Protein AF-X0U4F7-F1 (afdb_monomer)

Secondary structure (DSSP, 8-state):
-TTSEEEE-GGGSB--TTS--EEEEEEEEEEEETTEEEEEEEES---BTHHHHHHHHHHHHHTTSS-HHHHHHHHH-TTS--------STT--------SSPPP--HHHHHHHHHHHHHHHHHHHHHHHHS-----

Mean predicted aligned error: 6.41 Å

InterPro domains:
  IPR001406 Pseudouridine synthase I, TruA [PTHR11142] (3-108)
  IPR020095 Pseudouridine synthase I, TruA, C-terminal [G3DSA:3.30.70.660] (1-134)
  IPR020097 Pseudouridine synthase I, TruA, alpha/beta domain [PF01416] (2-100)
  IPR020103 Pseudouridine synthase, catalytic domain superfamily [SSF55120] (2-103)

Nearest PDB structures (foldseek):
  8q70-assembly1_A-2  TM=8.062E-01  e=6.488E-08  Pyrococcus furiosus
  2nr0-assembly1_B  TM=8.616E-01  e=3.173E-05  Escherichia coli K-12
  6sgb-assembly1_FC  TM=7.775E-01  e=5.760E-04  Trypanosoma brucei brucei
  6sgb-assembly1_FB  TM=7.326E-01  e=1.453E-02  Trypanosoma brucei brucei
  8fbp-assembly1_A  TM=4.263E-01  e=6.231E+00  Pseudomonas aeruginosa PAO1

Solvent-accessible surface area (backbone atoms only — not comparable to full-atom values): 8439 Å² total; per-residue (Å²): 118,90,74,53,45,77,43,47,37,48,51,33,31,57,71,54,100,87,54,80,48,64,42,44,26,79,44,76,48,81,44,80,56,94,94,42,82,46,74,50,78,40,52,92,62,81,58,49,59,24,69,34,17,48,51,20,38,50,56,32,33,77,70,67,75,44,53,71,64,59,56,52,52,39,50,78,37,45,85,55,97,61,78,58,56,71,42,78,65,85,87,66,73,92,83,81,85,91,68,101,67,84,83,88,78,59,69,70,58,52,54,52,49,52,55,48,51,57,49,51,55,50,50,51,53,52,54,68,70,65,55,74,76,81,77,130

Structure (mmCIF, N/CA/C/O backbone):
data_AF-X0U4F7-F1
#
_entry.id   AF-X0U4F7-F1
#
loop_
_atom_site.group_PDB
_atom_site.id
_atom_site.type_symbol
_atom_site.label_atom_id
_atom_site.label_alt_id
_atom_site.label_comp_id
_atom_site.label_asym_id
_atom_site.label_entity_id
_atom_site.label_seq_id
_atom_site.pdbx_PDB_ins_code
_atom_site.Cartn_x
_atom_site.Cartn_y
_atom_site.Cartn_z
_atom_site.occupancy
_atom_site.B_iso_or_equiv
_atom_site.auth_seq_id
_atom_site.auth_comp_id
_atom_site.auth_asym_id
_atom_site.auth_atom_id
_atom_site.pdbx_PDB_model_num
ATOM 1 N N . ALA A 1 1 ? -13.325 5.338 -2.466 1.00 62.50 1 ALA A N 1
ATOM 2 C CA . ALA A 1 1 ? -13.700 6.654 -1.911 1.00 62.50 1 ALA A CA 1
ATOM 3 C C . ALA A 1 1 ? -13.123 6.894 -0.513 1.00 62.50 1 ALA A C 1
ATOM 5 O O . ALA A 1 1 ? -12.437 7.883 -0.356 1.00 62.50 1 ALA A O 1
ATOM 6 N N . ALA A 1 2 ? -13.345 6.031 0.493 1.00 89.62 2 ALA A N 1
ATOM 7 C CA . ALA A 1 2 ? -12.908 6.343 1.869 1.00 89.62 2 ALA A CA 1
ATOM 8 C C . ALA A 1 2 ? -11.382 6.523 2.036 1.00 89.62 2 ALA A C 1
ATOM 10 O O . ALA A 1 2 ? -10.960 7.372 2.802 1.00 89.62 2 ALA A O 1
ATOM 11 N N . PHE A 1 3 ? -10.568 5.755 1.304 1.00 96.75 3 PHE A N 1
ATOM 12 C CA . PHE A 1 3 ? -9.106 5.748 1.461 1.00 96.75 3 PHE A CA 1
ATOM 13 C C . PHE A 1 3 ? -8.341 6.719 0.548 1.00 96.75 3 PHE A C 1
ATOM 15 O O . PHE A 1 3 ? -7.125 6.801 0.659 1.00 96.75 3 PHE A O 1
ATOM 22 N N . THR A 1 4 ? -9.006 7.401 -0.389 1.00 97.44 4 THR A N 1
ATOM 23 C CA . THR A 1 4 ? -8.347 8.379 -1.277 1.00 97.44 4 THR A CA 1
ATOM 24 C C . THR A 1 4 ? -8.154 9.712 -0.562 1.00 97.44 4 THR A C 1
ATOM 26 O O . THR A 1 4 ? -8.978 10.076 0.276 1.00 97.44 4 THR A O 1
ATOM 29 N N . GLY A 1 5 ? -7.114 10.455 -0.932 1.00 97.50 5 GLY A N 1
ATOM 30 C CA . GLY A 1 5 ? -6.690 11.670 -0.236 1.00 97.50 5 GLY A CA 1
ATOM 31 C C . GLY A 1 5 ? -5.645 11.387 0.842 1.00 97.50 5 GLY A C 1
ATOM 32 O O . GLY A 1 5 ? -5.073 10.295 0.883 1.00 97.50 5 GLY A O 1
ATOM 33 N N . GLU A 1 6 ? -5.393 12.392 1.675 1.00 97.56 6 GLU A N 1
ATOM 34 C CA . GLU A 1 6 ? -4.428 12.346 2.774 1.00 97.56 6 GLU A CA 1
ATOM 35 C C . GLU A 1 6 ? -5.087 11.832 4.057 1.00 97.56 6 GLU A C 1
ATOM 37 O O . GLU A 1 6 ? -6.112 12.364 4.480 1.00 97.56 6 GLU A O 1
ATOM 42 N N . HIS A 1 7 ? -4.506 10.800 4.673 1.00 97.50 7 HIS A N 1
ATOM 43 C CA . HIS A 1 7 ? -4.997 10.216 5.925 1.00 97.50 7 HIS A CA 1
ATOM 44 C C . HIS A 1 7 ? -3.840 9.751 6.804 1.00 97.50 7 HIS A C 1
ATOM 46 O O . HIS A 1 7 ? -2.793 9.342 6.298 1.00 97.50 7 HIS A O 1
ATOM 52 N N . ASP A 1 8 ? -4.065 9.713 8.117 1.00 97.12 8 ASP A N 1
ATOM 53 C CA . ASP A 1 8 ? -3.238 8.929 9.034 1.00 97.12 8 ASP A CA 1
ATOM 54 C C . ASP A 1 8 ? -3.603 7.441 8.894 1.00 97.12 8 ASP A C 1
ATOM 56 O O . ASP A 1 8 ? -4.682 6.989 9.284 1.00 97.12 8 ASP A O 1
ATOM 60 N N . PHE A 1 9 ? -2.689 6.654 8.324 1.00 97.38 9 PHE A N 1
ATOM 61 C CA . PHE A 1 9 ? -2.904 5.230 8.077 1.00 97.38 9 PHE A CA 1
ATOM 62 C C . PHE A 1 9 ? -2.426 4.329 9.227 1.00 97.38 9 PHE A C 1
ATOM 64 O O . PHE A 1 9 ? -2.240 3.131 9.012 1.00 97.38 9 PHE A O 1
ATOM 71 N N . SER A 1 10 ? -2.261 4.835 10.455 1.00 96.38 10 SER A N 1
ATOM 72 C CA . SER A 1 10 ? -1.777 4.050 11.605 1.00 96.38 10 SER A CA 1
ATOM 73 C C . SER A 1 10 ? -2.565 2.755 11.841 1.00 96.38 10 SER A C 1
ATOM 75 O O . SER A 1 10 ? -1.982 1.682 12.019 1.00 96.38 10 SER A O 1
ATOM 77 N N . ILE A 1 11 ? -3.899 2.805 11.747 1.00 97.00 11 ILE A N 1
ATOM 78 C CA . ILE A 1 11 ? -4.770 1.620 11.890 1.00 97.00 11 ILE A CA 1
ATOM 79 C C . ILE A 1 11 ? -4.717 0.697 10.668 1.00 97.00 11 ILE A C 1
ATOM 81 O O . ILE A 1 11 ? -5.079 -0.474 10.760 1.00 97.00 11 ILE A O 1
ATOM 85 N N . PHE A 1 12 ? -4.220 1.176 9.534 1.00 97.56 12 PHE A N 1
ATOM 86 C CA . PHE A 1 12 ? -4.150 0.431 8.281 1.00 97.56 12 PHE A CA 1
ATOM 87 C C . PHE A 1 12 ? -2.717 0.125 7.858 1.00 97.56 12 PHE A C 1
ATOM 89 O O . PHE A 1 12 ? -2.514 -0.351 6.755 1.00 97.56 12 PHE A O 1
ATOM 96 N N . ALA A 1 13 ? -1.714 0.316 8.709 1.00 97.06 13 ALA A N 1
ATOM 97 C CA . ALA A 1 13 ? -0.327 -0.009 8.393 1.00 97.06 13 ALA A CA 1
ATOM 98 C C . ALA A 1 13 ? 0.408 -0.583 9.605 1.00 97.06 13 ALA A C 1
ATOM 100 O O . ALA A 1 13 ? -0.090 -0.556 10.727 1.00 97.06 13 ALA A O 1
ATOM 101 N N . ARG A 1 14 ? 1.599 -1.133 9.384 1.00 96.00 14 ARG A N 1
ATOM 102 C CA . ARG A 1 14 ? 2.591 -1.308 10.441 1.00 96.00 14 ARG A CA 1
ATOM 103 C C . ARG A 1 14 ? 3.478 -0.070 10.426 1.00 96.00 14 ARG A C 1
ATOM 105 O O . ARG A 1 14 ? 4.350 0.052 9.570 1.00 96.00 14 ARG A O 1
ATOM 112 N N . VAL A 1 15 ? 3.222 0.850 11.348 1.00 93.38 15 VAL A N 1
ATOM 113 C CA . VAL A 1 15 ? 4.003 2.084 11.465 1.00 93.38 15 VAL A CA 1
ATOM 114 C C . VAL A 1 15 ? 5.330 1.763 12.143 1.00 93.38 15 VAL A C 1
ATOM 116 O O . VAL A 1 15 ? 5.373 1.159 13.214 1.00 93.38 15 VAL A O 1
ATOM 119 N N . GLU A 1 16 ? 6.422 2.118 11.480 1.00 92.81 16 GLU A N 1
ATOM 120 C CA . GLU A 1 16 ? 7.762 2.051 12.055 1.00 92.81 16 GLU A CA 1
ATOM 121 C C . GLU A 1 16 ? 7.967 3.263 12.971 1.00 92.81 16 GLU A C 1
ATOM 123 O O . GLU A 1 16 ? 7.518 4.356 12.638 1.00 92.81 16 GLU A O 1
ATOM 128 N N . SER A 1 17 ? 8.666 3.096 14.098 1.00 87.62 17 SER A N 1
ATOM 129 C CA . SER A 1 17 ? 8.729 4.080 15.1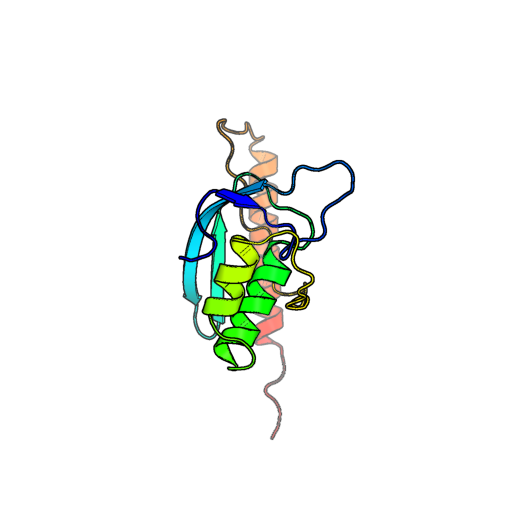97 1.00 87.62 17 SER A CA 1
ATOM 130 C C . SER A 1 17 ? 9.179 5.496 14.810 1.00 87.62 17 SER A C 1
ATOM 132 O O . SER A 1 17 ? 8.961 6.431 15.571 1.00 87.62 17 SER A O 1
ATOM 134 N N . PHE A 1 18 ? 9.826 5.657 13.656 1.00 88.81 18 PHE A N 1
ATOM 135 C CA . PHE A 1 18 ? 10.418 6.914 13.187 1.00 88.81 18 PHE A CA 1
ATOM 136 C C . PHE A 1 18 ? 9.722 7.477 11.942 1.00 88.81 18 PHE A C 1
ATOM 138 O O . PHE A 1 18 ? 10.215 8.436 11.353 1.00 88.81 18 PHE A O 1
ATOM 145 N N . LYS A 1 19 ? 8.631 6.854 11.482 1.00 92.25 19 LYS A N 1
ATOM 146 C CA . LYS A 1 19 ? 7.926 7.270 10.268 1.00 92.25 19 LYS A CA 1
ATOM 147 C C . LYS A 1 19 ? 6.621 7.967 10.609 1.00 92.25 19 LYS A C 1
ATOM 149 O O . LYS A 1 19 ? 5.816 7.447 11.372 1.00 92.25 19 LYS A O 1
ATOM 154 N N . ASP A 1 20 ? 6.402 9.095 9.945 1.00 95.31 20 ASP A N 1
ATOM 155 C CA . ASP A 1 20 ? 5.091 9.728 9.851 1.00 95.31 20 ASP A CA 1
ATOM 156 C C . ASP A 1 20 ? 4.091 8.731 9.227 1.00 95.31 20 ASP A C 1
ATOM 158 O O . ASP A 1 20 ? 4.401 8.180 8.160 1.00 95.31 20 ASP A O 1
ATOM 162 N N . PRO A 1 21 ? 2.945 8.437 9.870 1.00 96.50 21 PRO A N 1
ATOM 163 C CA . PRO A 1 21 ? 1.920 7.555 9.324 1.00 96.50 21 PRO A CA 1
ATOM 164 C C . PRO A 1 21 ? 0.986 8.238 8.309 1.00 96.50 21 PRO A C 1
ATOM 166 O O . PRO A 1 21 ? 0.145 7.560 7.710 1.00 96.50 21 PRO A O 1
ATOM 169 N N . VAL A 1 22 ? 1.112 9.548 8.088 1.00 97.75 22 VAL A N 1
ATOM 170 C CA . VAL A 1 22 ? 0.277 10.280 7.133 1.00 97.75 22 VAL A CA 1
ATOM 171 C C . VAL A 1 22 ? 0.715 9.981 5.703 1.00 97.75 22 VAL A C 1
ATOM 173 O O . VAL A 1 22 ? 1.879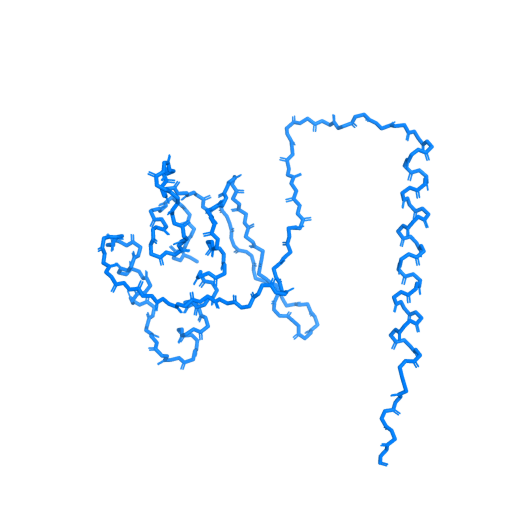 10.146 5.337 1.00 97.75 22 VAL A O 1
ATOM 176 N N . ARG A 1 23 ? -0.203 9.498 4.865 1.00 97.69 23 ARG A N 1
ATOM 177 C CA . ARG A 1 23 ? 0.046 9.228 3.439 1.00 97.69 23 ARG A CA 1
ATOM 178 C C . ARG A 1 23 ? -1.107 9.722 2.589 1.00 97.69 23 ARG A C 1
ATOM 180 O O . ARG A 1 23 ? -2.229 9.828 3.068 1.00 97.69 23 ARG A O 1
ATOM 187 N N . SER A 1 24 ? -0.821 9.925 1.307 1.00 98.00 24 SER A N 1
ATOM 188 C CA . SER A 1 24 ? -1.812 10.321 0.312 1.00 98.00 24 SER A CA 1
ATOM 189 C C . SER A 1 24 ? -1.975 9.239 -0.743 1.00 98.00 24 SER A C 1
ATOM 191 O O . SER A 1 24 ? -1.022 8.924 -1.453 1.00 98.00 24 SER A O 1
ATOM 193 N N . ILE A 1 25 ? -3.181 8.678 -0.853 1.00 98.38 25 ILE A N 1
ATOM 194 C CA . ILE A 1 25 ? -3.555 7.798 -1.967 1.00 98.38 25 ILE A CA 1
ATOM 195 C C . ILE A 1 25 ? -4.261 8.660 -3.010 1.00 98.38 25 ILE A C 1
ATOM 197 O O . ILE A 1 25 ? -5.380 9.128 -2.793 1.00 98.38 25 ILE A O 1
ATOM 201 N N . ASN A 1 26 ? -3.600 8.878 -4.143 1.00 97.12 26 ASN A N 1
ATOM 202 C CA . ASN A 1 26 ? -4.087 9.736 -5.218 1.00 97.12 26 ASN A CA 1
ATOM 203 C C . ASN A 1 26 ? -5.293 9.120 -5.931 1.00 97.12 26 ASN A C 1
ATOM 205 O O . ASN A 1 26 ? -6.234 9.831 -6.271 1.00 97.12 26 ASN A O 1
ATOM 209 N N . ASN A 1 27 ? -5.268 7.805 -6.162 1.00 96.88 27 ASN A N 1
ATOM 210 C CA . ASN A 1 27 ? -6.345 7.116 -6.860 1.00 96.88 27 ASN A CA 1
ATOM 211 C C . ASN A 1 27 ? -6.420 5.630 -6.485 1.00 96.88 27 ASN A C 1
ATOM 213 O O . ASN A 1 27 ? -5.423 5.024 -6.088 1.00 96.88 27 ASN A O 1
ATOM 217 N N . ILE A 1 28 ? -7.611 5.050 -6.641 1.00 97.19 28 ILE A N 1
ATOM 218 C CA . ILE A 1 28 ? -7.855 3.611 -6.527 1.00 97.19 28 ILE A CA 1
ATOM 219 C C . ILE A 1 28 ? -8.761 3.203 -7.685 1.00 97.19 28 ILE A C 1
ATOM 221 O O . ILE A 1 28 ? -9.897 3.674 -7.772 1.00 97.19 28 ILE A O 1
ATOM 225 N N . VAL A 1 29 ? -8.268 2.328 -8.556 1.00 96.12 29 VAL A N 1
ATOM 226 C CA . VAL A 1 29 ? -8.985 1.877 -9.755 1.00 96.12 29 VAL A CA 1
ATOM 227 C C . VAL A 1 29 ? -9.365 0.411 -9.600 1.00 96.12 29 VAL A C 1
ATOM 229 O O . VAL A 1 29 ? -8.553 -0.401 -9.168 1.00 96.12 29 VAL A O 1
ATOM 232 N N . PHE A 1 30 ? -10.608 0.087 -9.948 1.00 95.31 30 PHE A N 1
ATOM 233 C CA . PHE A 1 30 ? -11.160 -1.263 -9.890 1.00 95.31 30 PHE A CA 1
ATOM 234 C C . PHE A 1 30 ? -11.468 -1.725 -11.310 1.00 95.31 30 PHE A C 1
ATOM 236 O O . PHE A 1 30 ? -12.305 -1.120 -11.980 1.00 95.31 30 PHE A O 1
ATOM 243 N N . THR A 1 31 ? -10.826 -2.807 -11.743 1.00 96.56 31 THR A N 1
ATOM 244 C CA . THR A 1 31 ? -10.981 -3.349 -13.096 1.00 96.56 31 THR A CA 1
ATOM 245 C C . THR A 1 31 ? -11.273 -4.839 -13.025 1.00 96.56 31 THR A C 1
ATOM 247 O O . THR A 1 31 ? -10.590 -5.585 -12.325 1.00 96.56 31 THR A O 1
ATOM 250 N N . TRP A 1 32 ? -12.289 -5.286 -13.759 1.00 95.69 32 TRP A N 1
ATOM 251 C CA . TRP A 1 32 ? -12.537 -6.711 -13.957 1.00 95.69 32 TRP A CA 1
ATOM 252 C C . TRP A 1 32 ? -11.704 -7.221 -15.130 1.00 95.69 32 TRP A C 1
ATOM 254 O O . TRP A 1 32 ? -11.935 -6.835 -16.272 1.00 95.69 32 TRP A O 1
ATOM 264 N N . GLU A 1 33 ? -10.766 -8.117 -14.841 1.00 92.69 33 GLU A N 1
ATOM 265 C CA . GLU A 1 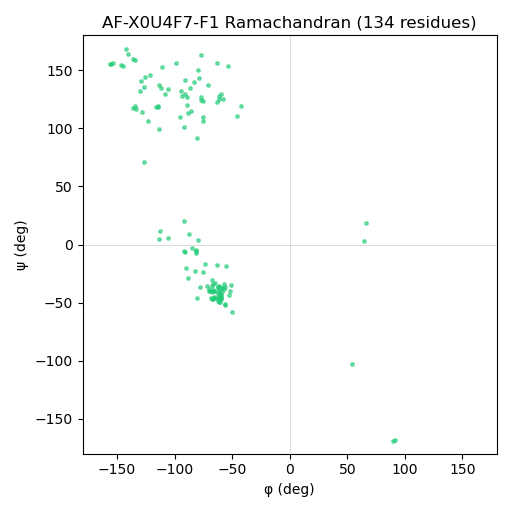33 ? -9.913 -8.785 -15.821 1.00 92.69 33 GLU A CA 1
ATOM 266 C C . GLU A 1 33 ? -10.249 -10.277 -15.844 1.00 92.69 33 GLU A C 1
ATOM 268 O O . GLU A 1 33 ? -9.816 -11.062 -14.993 1.00 92.69 33 GLU A O 1
ATOM 273 N N . ARG A 1 34 ? -11.056 -10.686 -16.829 1.00 89.50 34 ARG A N 1
ATOM 274 C CA . ARG A 1 34 ? -11.621 -12.044 -16.931 1.00 89.50 34 ARG A CA 1
ATOM 275 C C . ARG A 1 34 ? -12.365 -12.441 -15.646 1.00 89.50 34 ARG A C 1
ATOM 277 O O . ARG A 1 34 ? -13.477 -11.982 -15.425 1.00 89.50 34 ARG A O 1
ATOM 284 N N . ASN A 1 35 ? -11.746 -13.277 -14.811 1.00 90.88 35 ASN A N 1
ATOM 285 C CA . ASN A 1 35 ? -12.313 -13.803 -13.567 1.00 90.88 35 ASN A CA 1
ATOM 286 C C . ASN A 1 35 ? -11.706 -13.148 -12.313 1.00 90.88 35 ASN A C 1
ATOM 288 O O . ASN A 1 35 ? -11.980 -13.594 -11.201 1.00 90.88 35 ASN A O 1
ATOM 292 N N . PHE A 1 36 ? -10.856 -12.131 -12.477 1.00 92.75 36 PHE A N 1
ATOM 293 C CA . PHE A 1 36 ? -10.175 -11.452 -11.381 1.00 92.75 36 PHE A CA 1
ATOM 294 C C . PHE A 1 36 ? -10.653 -10.007 -11.263 1.00 92.75 36 PHE A C 1
ATOM 296 O O . PHE A 1 36 ? -10.768 -9.298 -12.261 1.00 92.75 36 PHE A O 1
ATOM 303 N N . LEU A 1 37 ? -10.884 -9.561 -10.029 1.00 94.12 37 LEU A N 1
ATOM 304 C CA . LEU A 1 37 ? -10.986 -8.142 -9.714 1.00 94.12 37 LEU A CA 1
ATOM 305 C C . LEU A 1 37 ? -9.580 -7.625 -9.405 1.00 94.12 37 LEU A C 1
ATOM 307 O O . LEU A 1 37 ? -8.979 -8.014 -8.402 1.00 94.12 37 LEU A O 1
ATOM 311 N N . VAL A 1 38 ? -9.067 -6.755 -10.266 1.00 96.06 38 VAL A N 1
ATOM 312 C CA . VAL A 1 38 ? -7.787 -6.069 -10.090 1.00 96.06 38 VAL A CA 1
ATOM 313 C C . VAL A 1 38 ? -8.049 -4.716 -9.441 1.00 96.06 38 VAL A C 1
ATOM 315 O O . VAL A 1 38 ? -8.946 -3.981 -9.858 1.00 96.06 38 VAL A O 1
ATOM 318 N N . ILE A 1 39 ? -7.280 -4.405 -8.397 1.00 96.81 39 ILE A N 1
ATOM 319 C CA . ILE A 1 39 ? -7.390 -3.152 -7.650 1.00 96.81 39 ILE A CA 1
ATOM 320 C C . ILE A 1 39 ? -6.027 -2.468 -7.673 1.00 96.81 39 ILE A C 1
ATOM 322 O O . ILE A 1 39 ? -5.104 -2.894 -6.978 1.00 96.81 39 ILE A O 1
ATOM 326 N N . ASP A 1 40 ? -5.918 -1.406 -8.461 1.00 97.12 40 ASP A N 1
ATOM 327 C CA . ASP A 1 40 ? -4.698 -0.613 -8.577 1.00 97.12 40 ASP A CA 1
ATOM 328 C C . ASP A 1 40 ? -4.746 0.564 -7.595 1.00 97.12 40 ASP A C 1
ATOM 330 O O . ASP A 1 40 ? -5.707 1.336 -7.573 1.00 97.12 40 ASP A O 1
ATOM 334 N N . PHE A 1 41 ? -3.693 0.710 -6.790 1.00 97.81 41 PHE A N 1
ATOM 335 C CA . PHE A 1 41 ? -3.504 1.833 -5.871 1.00 97.81 41 PHE A CA 1
ATOM 336 C C . PHE A 1 41 ? -2.398 2.742 -6.393 1.00 97.81 41 PHE A C 1
ATOM 338 O O . PHE A 1 41 ? -1.288 2.284 -6.652 1.00 97.81 41 PHE A O 1
ATOM 345 N N . TYR A 1 42 ? -2.684 4.038 -6.462 1.00 97.62 42 TYR A N 1
ATOM 346 C CA . TYR A 1 42 ? -1.735 5.058 -6.894 1.00 97.62 42 TYR A CA 1
ATOM 347 C C . TYR A 1 42 ? -1.425 5.980 -5.717 1.00 97.62 42 TYR A C 1
ATOM 349 O O . TYR A 1 42 ? -2.328 6.627 -5.184 1.00 97.62 42 TYR A O 1
ATOM 357 N N . ALA A 1 43 ? -0.163 6.019 -5.298 1.00 97.56 43 ALA A N 1
ATOM 358 C CA . ALA A 1 43 ? 0.333 6.887 -4.235 1.00 97.56 43 ALA A CA 1
ATOM 359 C C . ALA A 1 43 ? 1.825 7.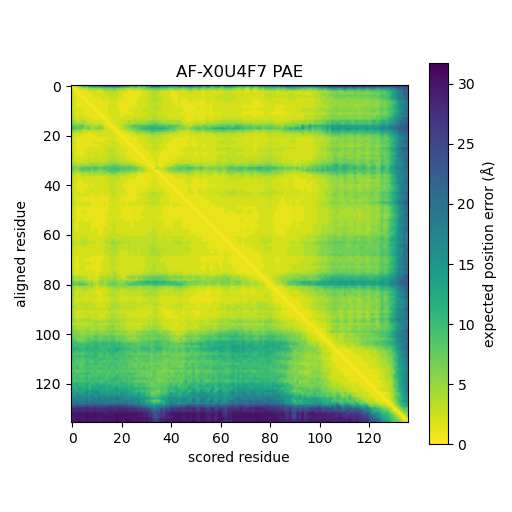164 -4.4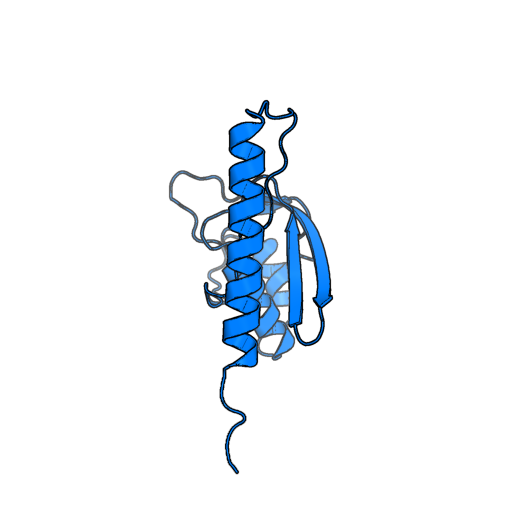37 1.00 97.56 43 ALA A C 1
ATOM 361 O O . ALA A 1 43 ? 2.533 6.347 -5.024 1.00 97.56 43 ALA A O 1
ATOM 362 N N . GLN A 1 44 ? 2.316 8.271 -3.882 1.00 96.38 44 GLN A N 1
ATOM 363 C CA . GLN A 1 44 ? 3.749 8.580 -3.890 1.00 96.38 44 GLN A CA 1
ATOM 364 C C . GLN A 1 44 ? 4.555 7.598 -3.028 1.00 96.38 44 GLN A C 1
ATOM 366 O O . GLN A 1 44 ? 5.650 7.185 -3.396 1.00 96.38 44 GLN A O 1
ATOM 371 N N . THR A 1 45 ? 4.031 7.236 -1.856 1.00 96.38 45 THR A N 1
ATOM 372 C CA . THR A 1 45 ? 4.660 6.259 -0.964 1.00 96.38 45 THR A CA 1
ATOM 373 C C . THR A 1 45 ? 3.599 5.458 -0.222 1.00 96.38 45 THR A C 1
ATOM 375 O O . THR A 1 45 ? 2.492 5.939 0.022 1.00 96.38 45 THR A O 1
ATOM 378 N N . PHE A 1 46 ? 3.967 4.244 0.187 1.00 97.19 46 PHE A N 1
ATOM 379 C CA . PHE A 1 46 ? 3.138 3.388 1.027 1.00 97.19 46 PHE A CA 1
ATOM 380 C C . PHE A 1 46 ? 3.871 3.039 2.324 1.00 97.19 46 PHE A C 1
ATOM 382 O O . PHE A 1 46 ? 5.093 2.871 2.344 1.00 97.19 46 PHE A O 1
ATOM 389 N N . LEU A 1 47 ? 3.125 2.911 3.418 1.00 97.56 47 LEU A N 1
ATOM 390 C CA . LEU A 1 47 ? 3.629 2.353 4.669 1.00 97.56 47 LEU A CA 1
ATOM 391 C C . LEU A 1 47 ? 3.713 0.829 4.591 1.00 97.56 47 LEU A C 1
ATOM 393 O O . LEU A 1 47 ? 3.060 0.170 3.772 1.00 97.56 47 LEU A O 1
ATOM 397 N N . TRP A 1 48 ? 4.473 0.242 5.513 1.00 97.38 48 TRP A N 1
ATOM 398 C CA . TRP A 1 48 ? 4.569 -1.205 5.597 1.00 97.38 48 TRP A CA 1
ATOM 399 C C . TRP A 1 48 ? 3.185 -1.822 5.845 1.00 97.38 48 TRP A C 1
ATOM 401 O O . TRP A 1 48 ? 2.437 -1.392 6.721 1.00 97.38 48 TRP A O 1
ATOM 411 N N . HIS A 1 49 ? 2.828 -2.823 5.037 1.00 97.81 49 HIS A N 1
ATOM 412 C CA . HIS A 1 49 ? 1.533 -3.516 5.049 1.00 97.81 49 HIS A CA 1
ATOM 413 C C . HIS A 1 49 ? 0.302 -2.671 4.676 1.00 97.81 49 HIS A C 1
ATOM 415 O O . HIS A 1 49 ? -0.793 -3.235 4.683 1.00 97.81 49 HIS A O 1
ATOM 421 N N . GLN A 1 50 ? 0.450 -1.394 4.297 1.00 97.88 50 GLN A N 1
ATOM 422 C CA . GLN A 1 50 ? -0.679 -0.472 4.115 1.00 97.88 50 GLN A CA 1
ATOM 423 C C . GLN A 1 50 ? -1.793 -1.050 3.233 1.00 97.88 50 GLN A C 1
ATOM 425 O O . GLN A 1 50 ? -2.925 -1.251 3.673 1.00 97.88 50 GLN A O 1
ATOM 430 N N . ILE A 1 51 ? -1.437 -1.418 2.001 1.00 98.06 51 ILE A N 1
ATOM 431 C CA . ILE A 1 51 ? -2.387 -1.955 1.023 1.00 98.06 51 ILE A CA 1
ATOM 432 C C . ILE A 1 51 ? -3.036 -3.251 1.514 1.00 98.06 51 ILE A C 1
ATOM 434 O O . ILE A 1 51 ? -4.249 -3.418 1.427 1.00 98.06 51 ILE A O 1
ATOM 438 N N . ARG A 1 52 ? -2.261 -4.158 2.116 1.00 98.44 52 ARG A N 1
ATOM 439 C CA . ARG A 1 52 ? -2.777 -5.452 2.591 1.00 98.44 52 ARG A CA 1
ATOM 440 C C . ARG A 1 52 ? -3.771 -5.305 3.742 1.00 98.44 52 ARG A C 1
ATOM 442 O O . ARG A 1 52 ? -4.700 -6.107 3.833 1.00 98.44 52 ARG A O 1
ATOM 449 N N . ARG A 1 53 ? -3.607 -4.315 4.623 1.00 98.06 53 ARG A N 1
ATOM 450 C CA . ARG A 1 53 ? -4.572 -4.065 5.710 1.00 98.06 53 ARG A CA 1
ATOM 451 C C . ARG A 1 53 ? -5.813 -3.331 5.202 1.00 98.06 53 ARG A C 1
ATOM 453 O O . ARG A 1 53 ? -6.911 -3.687 5.619 1.00 98.06 53 ARG A O 1
ATOM 460 N N . ILE A 1 54 ? -5.664 -2.401 4.250 1.00 97.75 54 ILE A N 1
ATOM 461 C CA . ILE A 1 54 ? -6.801 -1.788 3.537 1.00 97.75 54 ILE A CA 1
ATOM 462 C C . ILE A 1 54 ? -7.663 -2.876 2.880 1.00 97.75 54 ILE A C 1
ATOM 464 O O . ILE A 1 54 ? -8.864 -2.952 3.136 1.00 97.75 54 ILE A O 1
ATOM 468 N N . ILE A 1 55 ? -7.051 -3.775 2.103 1.00 97.75 55 ILE A N 1
ATOM 469 C CA . ILE A 1 55 ? -7.759 -4.888 1.453 1.00 97.75 55 ILE A CA 1
ATOM 470 C C . ILE A 1 55 ? -8.408 -5.820 2.482 1.00 97.75 55 ILE A C 1
ATOM 472 O O . ILE A 1 55 ? -9.540 -6.255 2.287 1.00 97.75 55 ILE A O 1
ATOM 476 N N . SER A 1 56 ? -7.745 -6.096 3.610 1.00 98.00 56 SER A N 1
ATOM 477 C CA . SER A 1 56 ? -8.334 -6.915 4.676 1.00 98.00 56 SER A CA 1
ATOM 478 C C . SER A 1 56 ? -9.610 -6.292 5.257 1.00 98.00 56 SER A C 1
ATOM 480 O O . SER A 1 56 ? -10.595 -7.002 5.469 1.00 98.00 56 SER A O 1
ATOM 482 N N . ALA A 1 57 ? -9.625 -4.970 5.453 1.00 97.44 57 ALA A N 1
ATOM 483 C CA . ALA A 1 57 ? -10.807 -4.240 5.900 1.00 97.44 57 ALA A CA 1
ATOM 484 C C . ALA A 1 57 ? -11.942 -4.297 4.868 1.00 97.44 57 ALA A C 1
ATOM 486 O O . ALA A 1 57 ? -13.068 -4.624 5.233 1.00 97.44 57 ALA A O 1
ATOM 487 N N . ILE A 1 58 ? -11.637 -4.072 3.585 1.00 96.31 58 ILE A N 1
ATOM 488 C CA . ILE A 1 58 ? -12.621 -4.153 2.492 1.00 96.31 58 ILE A CA 1
ATOM 489 C C . ILE A 1 58 ? -13.239 -5.557 2.416 1.00 96.31 58 ILE A C 1
ATOM 491 O O . ILE A 1 58 ? -14.455 -5.690 2.377 1.00 96.31 58 ILE A O 1
ATOM 495 N N . ILE A 1 59 ? -12.428 -6.619 2.487 1.00 96.38 59 ILE A N 1
ATOM 496 C CA . ILE A 1 59 ? -12.926 -8.007 2.477 1.00 96.38 59 ILE A CA 1
ATOM 497 C C . ILE A 1 59 ? -13.831 -8.290 3.685 1.00 96.38 59 ILE A C 1
ATOM 499 O O . ILE A 1 59 ? -14.779 -9.066 3.587 1.00 96.38 59 ILE A O 1
ATOM 503 N N . LYS A 1 60 ? -13.534 -7.721 4.858 1.00 97.38 60 LYS A N 1
ATOM 504 C CA . LYS A 1 60 ? -14.393 -7.887 6.039 1.00 97.38 60 LYS A CA 1
ATOM 505 C C . LYS A 1 60 ? -15.721 -7.152 5.887 1.00 97.38 60 LYS A C 1
ATOM 507 O O . LYS A 1 60 ? -16.729 -7.685 6.345 1.00 97.38 60 LYS A O 1
ATOM 512 N N . GLU A 1 61 ? -15.706 -5.966 5.287 1.00 96.94 61 GLU A N 1
ATOM 513 C CA . GLU A 1 61 ? -16.906 -5.169 5.022 1.00 96.94 61 GLU A CA 1
ATOM 514 C C . GLU A 1 61 ? -17.812 -5.859 4.000 1.00 96.94 61 GLU A C 1
ATOM 516 O O . GLU A 1 61 ? -18.984 -6.081 4.285 1.00 96.94 61 GLU A O 1
ATOM 521 N N . GLU A 1 62 ? -17.243 -6.341 2.894 1.00 95.06 62 GLU A N 1
ATOM 522 C CA . GLU A 1 62 ? -17.965 -7.110 1.872 1.00 95.06 62 GLU A CA 1
ATOM 523 C C . GLU A 1 62 ? -18.604 -8.386 2.446 1.00 95.06 62 GLU A C 1
ATOM 525 O O . GLU A 1 62 ? -19.747 -8.712 2.135 1.00 95.06 62 GLU A O 1
ATOM 530 N N . LYS A 1 63 ? -17.922 -9.055 3.383 1.00 96.81 63 LYS A N 1
ATOM 531 C CA . LYS A 1 63 ? -18.444 -10.238 4.090 1.00 96.81 63 LYS A CA 1
ATOM 532 C C . LYS A 1 63 ? -19.417 -9.917 5.231 1.00 96.81 63 LYS A C 1
ATOM 534 O O . LYS A 1 63 ? -19.772 -10.830 5.979 1.00 96.81 63 LYS A O 1
ATOM 539 N N . GLY A 1 64 ? -19.778 -8.651 5.441 1.00 97.25 64 GLY A N 1
ATOM 540 C CA . GLY A 1 64 ? -20.681 -8.213 6.511 1.00 97.25 64 GLY A CA 1
ATOM 541 C C . GLY A 1 64 ? -20.134 -8.399 7.932 1.00 97.25 64 GLY A C 1
ATOM 542 O O . GLY A 1 64 ? -20.901 -8.429 8.890 1.00 97.25 64 GLY A O 1
ATOM 543 N N . LYS A 1 65 ? -18.813 -8.561 8.100 1.00 97.69 65 LYS A N 1
ATOM 544 C CA . LYS A 1 65 ? -18.174 -8.713 9.425 1.00 97.69 65 LYS A CA 1
ATOM 545 C C . LYS A 1 65 ? -17.927 -7.378 10.122 1.00 97.69 65 LYS A C 1
ATOM 547 O O . LYS A 1 65 ? -17.733 -7.354 11.334 1.00 97.69 65 LYS A O 1
ATOM 552 N N . ILE A 1 66 ? -17.855 -6.306 9.344 1.00 97.06 66 ILE A N 1
ATOM 553 C CA . ILE A 1 66 ? -17.787 -4.915 9.788 1.00 97.06 66 ILE A CA 1
ATOM 554 C C . ILE A 1 66 ? -18.658 -4.085 8.847 1.00 97.06 66 ILE A C 1
ATOM 556 O O . ILE A 1 66 ? -18.962 -4.518 7.739 1.00 97.06 66 ILE A O 1
ATOM 560 N N . GLU A 1 67 ? -19.000 -2.875 9.254 1.00 96.75 67 GLU A N 1
ATOM 561 C CA . GLU A 1 67 ? -19.670 -1.901 8.404 1.00 96.75 67 GLU A CA 1
ATOM 562 C C . GLU A 1 67 ? -18.665 -0.895 7.836 1.00 96.75 67 GLU A C 1
ATOM 564 O O . GLU A 1 67 ? -17.641 -0.584 8.456 1.00 96.75 67 GLU A O 1
ATOM 569 N N . LYS A 1 68 ? -19.005 -0.275 6.701 1.00 95.75 68 LYS A N 1
ATOM 570 C CA . LYS A 1 68 ? -18.240 0.844 6.128 1.00 95.75 68 LYS A CA 1
ATOM 571 C C . LYS A 1 68 ? -17.970 1.961 7.143 1.00 95.75 68 LYS A C 1
ATOM 573 O O . LYS A 1 68 ? -16.897 2.563 7.124 1.00 95.75 68 LYS A O 1
ATOM 578 N N . LYS A 1 69 ? -18.908 2.213 8.063 1.00 96.12 69 LYS A N 1
ATOM 579 C CA . LYS A 1 69 ? -18.739 3.190 9.146 1.00 96.12 69 LYS A CA 1
ATOM 580 C C . LYS A 1 69 ? -17.534 2.865 10.034 1.00 96.12 69 LYS A C 1
ATOM 582 O O . LYS A 1 69 ? -16.818 3.777 10.422 1.00 96.12 69 LYS A O 1
ATOM 587 N N . ASN A 1 70 ? -17.253 1.588 10.305 1.00 96.25 70 ASN A N 1
ATOM 588 C CA . ASN A 1 70 ? -16.096 1.202 11.118 1.00 96.25 70 ASN A CA 1
ATOM 589 C C . ASN A 1 70 ? -14.765 1.555 10.440 1.00 96.25 70 ASN A C 1
ATOM 591 O O . ASN A 1 70 ? -13.805 1.885 11.132 1.00 96.25 70 ASN A O 1
ATOM 595 N N . ILE A 1 71 ? -14.707 1.495 9.104 1.00 96.56 71 ILE A N 1
ATOM 596 C CA . ILE A 1 71 ? -13.533 1.911 8.324 1.00 96.56 71 ILE A CA 1
ATOM 597 C C . ILE A 1 71 ? -13.350 3.429 8.407 1.00 96.56 71 ILE A C 1
ATOM 599 O O . ILE A 1 71 ? -12.240 3.890 8.656 1.00 96.56 71 ILE A O 1
ATOM 603 N N . ILE A 1 72 ? -14.432 4.194 8.234 1.00 96.25 72 ILE A N 1
ATOM 604 C CA . ILE A 1 72 ? -14.406 5.663 8.323 1.00 96.25 72 ILE A CA 1
ATOM 605 C C . ILE A 1 72 ? -13.979 6.100 9.728 1.00 96.25 72 ILE A C 1
ATOM 607 O O . ILE A 1 72 ? -13.018 6.848 9.868 1.00 96.25 72 ILE A O 1
ATOM 611 N N . GLU A 1 73 ? -14.600 5.542 10.771 1.00 95.81 73 GLU A N 1
ATOM 612 C CA . GLU A 1 73 ? -14.235 5.822 12.164 1.00 95.81 73 GLU A CA 1
ATOM 613 C C . GLU A 1 73 ? -12.761 5.504 12.455 1.00 95.81 73 GLU A C 1
ATOM 615 O O . GLU A 1 73 ? -12.144 6.182 13.272 1.00 95.81 73 GLU A O 1
ATOM 620 N N . ALA A 1 74 ? -12.193 4.471 11.824 1.00 96.12 74 ALA A N 1
ATOM 621 C CA . ALA A 1 74 ? -10.783 4.123 11.982 1.00 96.12 74 ALA A CA 1
ATOM 622 C C . ALA A 1 74 ? -9.838 5.124 11.296 1.00 96.12 74 ALA A C 1
ATOM 624 O O . ALA A 1 74 ? -8.771 5.397 11.836 1.00 96.12 74 ALA A O 1
ATOM 625 N N . LEU A 1 75 ? -10.214 5.681 10.142 1.00 95.62 75 LEU A N 1
ATOM 626 C CA . LEU A 1 75 ? -9.443 6.752 9.497 1.00 95.62 75 LEU A CA 1
ATOM 627 C C . LEU A 1 75 ? -9.519 8.060 10.299 1.00 95.62 75 LEU A C 1
ATOM 629 O O . LEU A 1 75 ? -8.514 8.738 10.467 1.00 95.62 75 LEU A O 1
ATOM 633 N N . GLU A 1 76 ? -10.691 8.384 10.847 1.00 95.75 76 GLU A N 1
ATOM 634 C CA . GLU A 1 76 ? -10.911 9.607 11.635 1.00 95.75 76 GLU A CA 1
ATOM 635 C C . GLU A 1 76 ? -10.306 9.535 13.049 1.00 95.75 76 GLU A C 1
ATOM 637 O O . GLU A 1 76 ? -10.024 10.564 13.659 1.00 95.75 76 GLU A O 1
ATOM 642 N N . ASN A 1 77 ? -10.105 8.328 13.591 1.00 95.62 77 ASN A N 1
ATOM 643 C CA . ASN A 1 77 ? -9.604 8.110 14.951 1.00 95.62 77 ASN A CA 1
ATOM 644 C C . ASN A 1 77 ? -8.379 7.176 14.952 1.00 95.62 77 ASN A C 1
ATOM 646 O O . ASN A 1 77 ? -8.474 6.049 15.455 1.00 95.62 77 ASN A O 1
ATOM 650 N N . PRO A 1 78 ? -7.209 7.630 14.463 1.00 88.88 78 PRO A N 1
ATOM 651 C CA . PRO A 1 78 ? -6.026 6.781 14.269 1.00 88.88 78 PRO A CA 1
ATOM 652 C C . PRO A 1 78 ? -5.451 6.186 15.569 1.00 88.88 78 PRO A C 1
ATOM 654 O O . PRO A 1 78 ? -4.745 5.181 15.536 1.00 88.88 78 PRO A O 1
ATOM 657 N N . ASN A 1 79 ? -5.806 6.747 16.730 1.00 90.19 79 ASN A N 1
ATOM 658 C CA . ASN A 1 79 ? -5.393 6.250 18.049 1.00 90.19 79 ASN A CA 1
ATOM 659 C C . ASN A 1 79 ? -6.245 5.075 18.569 1.00 90.19 79 ASN A C 1
ATOM 661 O O . ASN A 1 79 ? -5.944 4.496 19.619 1.00 90.19 79 ASN A O 1
ATOM 665 N N . LYS A 1 80 ? -7.338 4.723 17.882 1.00 89.44 80 LYS A N 1
ATOM 666 C CA . LYS A 1 80 ? -8.221 3.629 18.297 1.00 89.44 80 LYS A CA 1
ATOM 667 C C . LYS A 1 80 ? -7.519 2.285 18.092 1.00 89.44 80 LYS A C 1
ATOM 669 O O . LYS A 1 80 ? -6.917 2.016 17.058 1.00 89.44 80 LYS A O 1
ATOM 674 N N . LYS A 1 81 ? -7.652 1.378 19.062 1.00 86.38 81 LYS A N 1
ATOM 675 C CA . LYS A 1 81 ? -7.159 0.001 18.919 1.00 86.38 81 LYS A CA 1
ATOM 676 C C . LYS A 1 81 ? -8.154 -0.831 18.115 1.00 86.38 81 LYS A C 1
ATOM 678 O O . LYS A 1 81 ? -9.074 -1.416 18.679 1.00 86.38 81 LYS A O 1
ATOM 683 N N . VAL A 1 82 ? -7.966 -0.871 16.799 1.00 93.94 82 VAL A N 1
ATOM 684 C CA . VAL A 1 82 ? -8.713 -1.742 15.882 1.00 93.94 82 VAL A CA 1
ATOM 685 C C . VAL A 1 82 ? -7.730 -2.494 14.997 1.00 93.94 82 VAL A C 1
ATOM 687 O O . VAL A 1 82 ? -6.732 -1.934 14.547 1.00 93.94 82 VAL A O 1
ATOM 690 N N . ASP A 1 83 ? -8.022 -3.766 14.730 1.00 94.44 83 ASP A N 1
ATOM 691 C CA . ASP A 1 83 ? -7.287 -4.544 13.742 1.00 94.44 83 ASP A CA 1
ATOM 692 C C . ASP A 1 83 ? -8.229 -5.220 12.743 1.00 94.44 83 ASP A C 1
ATOM 694 O O . ASP A 1 83 ? -9.008 -6.126 13.058 1.00 94.44 83 ASP A O 1
ATOM 698 N N . PHE A 1 84 ? -8.132 -4.781 11.492 1.00 96.06 84 PHE A N 1
ATOM 699 C CA . PHE A 1 84 ? -8.855 -5.390 10.386 1.00 96.06 84 PHE A CA 1
ATOM 700 C C . PHE A 1 84 ? -8.160 -6.638 9.843 1.00 96.06 84 PHE A C 1
ATOM 702 O O . PHE A 1 84 ? -8.789 -7.380 9.097 1.00 96.06 84 PHE A O 1
ATOM 709 N N . GLY A 1 85 ? -6.967 -6.971 10.329 1.00 97.19 85 GLY A N 1
ATOM 710 C CA . GLY A 1 85 ? -6.181 -8.108 9.880 1.00 97.19 85 GLY A CA 1
ATOM 711 C C . GLY A 1 85 ? -5.249 -7.739 8.731 1.00 97.19 85 GLY A C 1
ATOM 712 O O . GLY A 1 85 ? -5.034 -6.568 8.409 1.00 97.19 85 GLY A O 1
ATOM 713 N N . LEU A 1 86 ? -4.665 -8.768 8.123 1.00 97.94 86 LEU A N 1
ATOM 714 C CA . LEU A 1 86 ? -3.671 -8.635 7.070 1.00 97.94 86 LEU A CA 1
ATOM 715 C C . LEU A 1 86 ? -4.026 -9.587 5.928 1.00 97.94 86 LEU A C 1
ATOM 717 O O . LEU A 1 86 ? -4.038 -10.802 6.118 1.00 97.94 86 LEU A O 1
ATOM 721 N N . ALA A 1 87 ? -4.330 -9.041 4.749 1.00 97.75 87 ALA A N 1
ATOM 722 C CA . ALA A 1 87 ? -4.589 -9.857 3.567 1.00 97.75 87 ALA A CA 1
ATOM 723 C C . ALA A 1 87 ? -3.335 -10.665 3.166 1.00 97.75 87 ALA A C 1
ATOM 725 O O . ALA A 1 87 ? -2.221 -10.251 3.507 1.00 97.75 87 ALA A O 1
ATOM 726 N N . PRO A 1 88 ? -3.475 -11.789 2.442 1.00 97.44 88 PRO A N 1
ATOM 727 C CA . PRO A 1 88 ? -2.341 -12.536 1.887 1.00 97.44 88 PRO A CA 1
ATOM 728 C C . PRO A 1 88 ? -1.407 -11.641 1.045 1.00 97.44 88 PRO A C 1
ATOM 730 O O . PRO A 1 88 ? -1.819 -10.579 0.572 1.00 97.44 88 PRO A O 1
ATOM 733 N N . ALA A 1 89 ? -0.128 -12.003 0.940 1.00 97.06 89 ALA A N 1
ATOM 734 C CA . ALA A 1 89 ? 0.885 -11.192 0.245 1.00 97.06 89 ALA A CA 1
ATOM 735 C C . ALA A 1 89 ? 0.978 -11.521 -1.250 1.00 97.06 89 ALA A C 1
ATOM 737 O O . ALA A 1 89 ? 1.315 -10.662 -2.053 1.00 97.06 89 ALA A O 1
ATOM 738 N N . GLU A 1 90 ? 0.654 -12.761 -1.593 1.00 96.75 90 GLU A N 1
ATOM 739 C CA . GLU A 1 90 ? 0.758 -13.388 -2.903 1.00 96.75 90 GLU A CA 1
ATOM 740 C C . GLU A 1 90 ? 0.094 -12.586 -4.039 1.00 96.75 90 GLU A C 1
ATOM 742 O O . GLU A 1 90 ? 0.697 -12.511 -5.106 1.00 96.75 90 GLU A O 1
ATOM 747 N N . PRO A 1 91 ? -1.092 -11.957 -3.865 1.00 95.38 91 PRO A N 1
ATOM 748 C CA . PRO A 1 91 ? -1.720 -11.189 -4.941 1.00 95.38 91 PRO A CA 1
ATOM 749 C C . PRO A 1 91 ? -1.226 -9.736 -5.044 1.00 95.38 91 PRO A C 1
ATOM 751 O O . PRO A 1 91 ? -1.692 -9.007 -5.917 1.00 95.38 91 PRO A O 1
ATOM 754 N N . LEU A 1 92 ? -0.338 -9.274 -4.154 1.00 97.19 92 LEU A N 1
ATOM 755 C CA . LEU A 1 92 ? 0.165 -7.901 -4.179 1.00 97.19 92 LEU A CA 1
ATOM 756 C C . LEU A 1 92 ? 1.417 -7.806 -5.054 1.00 97.19 92 LEU A C 1
ATOM 758 O O . LEU A 1 92 ? 2.444 -8.406 -4.748 1.00 97.19 92 LEU A O 1
ATOM 762 N N . ILE A 1 93 ? 1.344 -6.982 -6.096 1.00 96.19 93 ILE A N 1
ATOM 763 C CA . ILE A 1 93 ? 2.437 -6.761 -7.042 1.00 96.19 93 ILE A CA 1
ATOM 764 C C . ILE A 1 93 ? 2.710 -5.259 -7.131 1.00 96.19 93 ILE A C 1
ATOM 766 O O . ILE A 1 93 ? 1.780 -4.459 -7.228 1.00 96.19 93 ILE A O 1
ATOM 770 N N . LEU A 1 94 ? 3.989 -4.875 -7.107 1.00 96.56 94 LEU A N 1
ATOM 771 C CA . LEU A 1 94 ? 4.394 -3.530 -7.509 1.00 96.56 94 LEU A CA 1
ATOM 772 C C . LEU A 1 94 ? 4.337 -3.461 -9.035 1.00 96.56 94 LEU A C 1
ATOM 774 O O . LEU A 1 94 ? 5.162 -4.074 -9.707 1.00 96.56 94 LEU A O 1
ATOM 778 N N . LYS A 1 95 ? 3.321 -2.773 -9.555 1.00 93.44 95 LYS A N 1
ATOM 779 C CA . LYS A 1 95 ? 3.016 -2.745 -10.988 1.00 93.44 95 LYS A CA 1
ATOM 780 C C . LYS A 1 95 ? 3.891 -1.768 -11.767 1.00 93.44 95 LYS A C 1
ATOM 782 O O . LYS A 1 95 ? 4.372 -2.127 -12.833 1.00 93.44 95 LYS A O 1
ATOM 787 N N . ASP A 1 96 ? 4.059 -0.552 -11.254 1.00 92.88 96 ASP A N 1
ATOM 788 C CA . ASP A 1 96 ? 4.723 0.529 -11.981 1.00 92.88 96 ASP A CA 1
ATOM 789 C C . ASP A 1 96 ? 5.309 1.580 -11.023 1.00 92.88 96 ASP A C 1
ATOM 791 O O . ASP A 1 96 ? 4.837 1.725 -9.889 1.00 92.88 96 ASP A O 1
ATOM 795 N N . ILE A 1 97 ? 6.331 2.304 -11.484 1.00 94.31 97 ILE A N 1
ATOM 796 C CA . ILE A 1 97 ? 6.935 3.458 -10.811 1.00 94.31 97 ILE A CA 1
ATOM 797 C C . ILE A 1 97 ? 7.117 4.562 -11.853 1.00 94.31 97 ILE A C 1
ATOM 799 O O . ILE A 1 97 ? 7.865 4.405 -12.815 1.00 94.31 97 ILE A O 1
ATOM 803 N N . VAL A 1 98 ? 6.466 5.701 -11.627 1.00 92.44 98 VAL A N 1
ATOM 804 C CA . VAL A 1 98 ? 6.555 6.861 -12.517 1.00 92.44 98 VAL A CA 1
ATOM 805 C C . VAL A 1 98 ? 7.685 7.776 -12.058 1.00 92.44 98 VAL A C 1
ATOM 807 O O . VAL A 1 98 ? 7.739 8.163 -10.889 1.00 92.44 98 VAL A O 1
ATOM 810 N N . TYR A 1 99 ? 8.555 8.139 -12.996 1.00 93.81 99 TYR A N 1
ATOM 811 C CA . TYR A 1 99 ? 9.637 9.101 -12.810 1.00 93.81 99 TYR A CA 1
ATOM 812 C C . TYR A 1 99 ? 9.337 10.376 -13.605 1.00 93.81 99 TYR A C 1
ATOM 814 O O . TYR A 1 99 ? 8.631 10.341 -14.610 1.00 93.81 99 TYR A O 1
ATOM 822 N N . ASP A 1 100 ? 9.872 11.504 -13.150 1.00 94.00 100 ASP A N 1
ATOM 823 C CA . ASP A 1 100 ? 9.791 12.808 -13.820 1.00 94.00 100 ASP A CA 1
ATOM 824 C C . ASP A 1 100 ? 10.921 13.031 -14.840 1.00 94.00 100 ASP A C 1
ATOM 826 O O . ASP A 1 100 ? 11.073 14.124 -15.384 1.00 94.00 100 ASP A O 1
ATOM 830 N N . PHE A 1 101 ? 11.697 11.985 -15.120 1.00 94.25 101 PHE A N 1
ATOM 831 C CA . PHE A 1 101 ? 12.750 11.961 -16.122 1.00 94.25 101 PHE A CA 1
ATOM 832 C C . PHE A 1 101 ? 12.667 10.687 -16.963 1.00 94.25 101 PHE A C 1
ATOM 834 O O . PHE A 1 101 ? 12.111 9.667 -16.545 1.00 94.25 101 PHE A O 1
ATOM 841 N N . GLU A 1 102 ? 13.261 10.748 -18.149 1.00 91.50 102 GLU A N 1
ATOM 842 C CA . GLU A 1 102 ? 13.418 9.596 -19.028 1.00 91.50 102 GLU A CA 1
ATOM 843 C C . GLU A 1 102 ? 14.749 8.900 -18.745 1.00 91.50 102 GLU A C 1
ATOM 845 O O . GLU A 1 102 ? 15.767 9.540 -18.470 1.00 91.50 102 GLU A O 1
ATOM 850 N N . PHE A 1 103 ? 14.741 7.573 -18.795 1.00 89.44 103 PHE A N 1
ATOM 851 C CA . PHE A 1 103 ? 15.968 6.797 -18.681 1.00 89.44 103 PHE A CA 1
ATOM 852 C C . PHE A 1 103 ? 16.655 6.727 -20.045 1.00 89.44 103 PHE A C 1
ATOM 854 O O . PHE A 1 103 ? 16.008 6.514 -21.066 1.00 89.44 103 PHE A O 1
ATOM 861 N N . GLU A 1 104 ? 17.980 6.840 -20.056 1.00 92.06 104 GLU A N 1
ATOM 862 C CA . GLU A 1 104 ? 18.781 6.478 -21.221 1.00 92.06 104 GLU A CA 1
ATOM 863 C C . GLU A 1 104 ? 19.103 4.982 -21.170 1.00 92.06 104 GLU A C 1
ATOM 865 O O . GLU A 1 104 ? 19.503 4.449 -20.129 1.00 92.06 104 GLU A O 1
ATOM 870 N N . TYR A 1 105 ? 18.942 4.297 -22.300 1.00 88.31 105 TYR A N 1
ATOM 871 C CA . TYR A 1 105 ? 19.164 2.858 -22.400 1.00 88.31 105 TYR A CA 1
ATOM 872 C C . TYR A 1 105 ? 20.153 2.544 -23.518 1.00 88.31 105 TYR A C 1
ATOM 874 O O . TYR A 1 105 ? 20.127 3.151 -24.586 1.00 88.31 105 TYR A O 1
ATOM 882 N N . ASP A 1 106 ? 20.980 1.527 -23.298 1.00 94.25 106 ASP A N 1
ATOM 883 C CA . ASP A 1 106 ? 21.772 0.910 -24.357 1.00 94.25 106 ASP A CA 1
ATOM 884 C C . ASP A 1 106 ? 20.879 -0.010 -25.210 1.00 94.25 106 ASP A C 1
ATOM 886 O O . ASP A 1 106 ? 20.213 -0.908 -24.686 1.00 94.25 106 ASP A O 1
ATOM 890 N N . GLU A 1 107 ? 20.883 0.180 -26.533 1.00 93.06 107 GLU A N 1
ATOM 891 C CA . GLU A 1 107 ? 20.015 -0.562 -27.463 1.00 93.06 107 GLU A CA 1
ATOM 892 C C . GLU A 1 107 ? 20.185 -2.085 -27.352 1.00 93.06 107 GLU A C 1
ATOM 894 O O . GLU A 1 107 ? 19.210 -2.835 -27.442 1.00 93.06 107 GLU A O 1
ATOM 899 N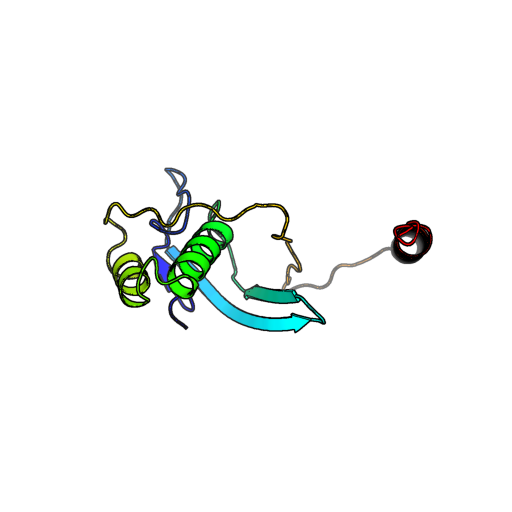 N . LYS A 1 108 ? 21.412 -2.570 -27.107 1.00 94.25 108 LYS A N 1
ATOM 900 C CA . LYS A 1 108 ? 21.672 -4.013 -26.962 1.00 94.25 108 LYS A CA 1
ATOM 901 C C . LYS A 1 108 ? 21.024 -4.574 -25.701 1.00 94.25 108 LYS A C 1
ATOM 903 O O . LYS A 1 108 ? 20.559 -5.716 -25.694 1.00 94.25 108 LYS A O 1
ATOM 908 N N . SER A 1 109 ? 20.997 -3.786 -24.632 1.00 93.25 109 SER A N 1
ATOM 909 C CA . SER A 1 109 ? 20.338 -4.142 -23.378 1.00 93.25 109 SER A CA 1
ATOM 910 C C . SER A 1 109 ?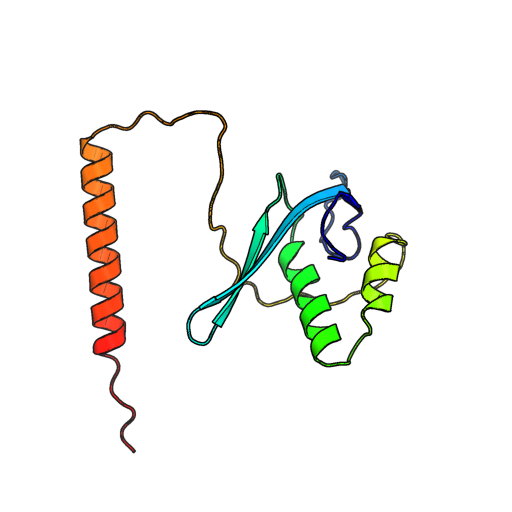 18.819 -4.218 -23.552 1.00 93.25 109 SER A C 1
ATOM 912 O O . SER A 1 109 ? 18.202 -5.162 -23.052 1.00 93.25 109 SER A O 1
ATOM 914 N N . LEU A 1 110 ? 18.233 -3.299 -24.326 1.00 91.94 110 LEU A N 1
ATOM 915 C CA . LEU A 1 110 ? 16.805 -3.312 -24.655 1.00 91.94 110 LEU A CA 1
ATOM 916 C C . LEU A 1 110 ? 16.418 -4.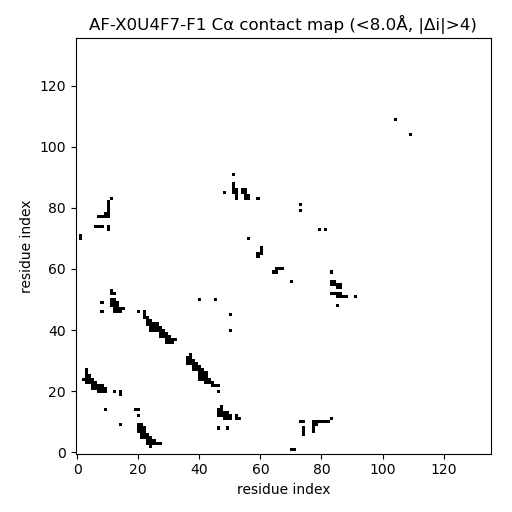532 -25.510 1.00 91.94 110 LEU A C 1
ATOM 918 O O . LEU A 1 110 ? 15.465 -5.236 -25.185 1.00 91.94 110 LEU A O 1
ATOM 922 N N . ASP A 1 111 ? 17.201 -4.855 -26.543 1.00 94.81 111 ASP A N 1
ATOM 923 C CA . ASP A 1 111 ? 16.995 -6.066 -27.354 1.00 94.81 111 ASP A CA 1
ATOM 924 C C . ASP A 1 111 ? 17.067 -7.348 -26.503 1.00 94.81 111 ASP A C 1
ATOM 926 O O . ASP A 1 111 ? 16.250 -8.263 -26.649 1.00 94.81 111 ASP A O 1
ATOM 930 N N . ARG A 1 112 ? 18.008 -7.411 -25.552 1.00 94.94 112 ARG A N 1
ATOM 931 C CA . ARG A 1 112 ? 18.120 -8.543 -24.623 1.00 94.94 112 ARG A CA 1
ATOM 932 C C . ARG A 1 112 ? 16.912 -8.657 -23.691 1.00 94.94 112 ARG A C 1
ATOM 934 O O . ARG A 1 112 ? 16.483 -9.781 -23.425 1.00 94.94 112 ARG A O 1
ATOM 941 N N . LEU A 1 113 ? 16.389 -7.534 -23.195 1.00 93.62 113 LEU A N 1
ATOM 942 C CA . LEU A 1 113 ? 15.185 -7.498 -22.358 1.00 93.62 113 LEU A CA 1
ATOM 943 C C . LEU A 1 113 ? 13.964 -8.011 -23.121 1.00 93.62 113 LEU A C 1
ATOM 945 O O . LEU A 1 113 ? 13.306 -8.928 -22.637 1.00 93.62 113 LEU A O 1
ATOM 949 N N . ASN A 1 114 ? 13.736 -7.524 -24.341 1.00 93.75 114 ASN A N 1
ATOM 950 C CA . ASN A 1 114 ? 12.616 -7.967 -25.176 1.00 93.75 114 ASN A CA 1
ATOM 951 C C . ASN A 1 114 ? 12.687 -9.477 -25.461 1.00 93.75 114 ASN A C 1
ATOM 953 O O . ASN A 1 114 ? 11.712 -10.207 -25.298 1.00 93.75 114 ASN A O 1
ATOM 957 N N . LYS A 1 115 ? 13.879 -9.998 -25.788 1.00 95.75 115 LYS A N 1
ATOM 958 C CA . LYS A 1 115 ? 14.087 -11.446 -25.984 1.00 95.75 115 LYS A CA 1
ATOM 959 C C . LYS A 1 115 ? 13.809 -12.266 -24.724 1.00 95.75 115 LYS A C 1
ATOM 961 O O . LYS A 1 115 ? 13.335 -13.404 -24.820 1.00 95.75 115 LYS A O 1
ATOM 966 N N . LEU A 1 116 ? 14.150 -11.730 -23.551 1.00 95.06 116 LEU A N 1
ATOM 967 C CA . LEU A 1 116 ? 13.859 -12.366 -22.269 1.00 95.06 116 LEU A CA 1
ATOM 968 C C . LEU A 1 116 ? 12.350 -12.387 -22.005 1.00 95.06 116 LEU A C 1
ATOM 970 O O . LEU A 1 116 ? 11.826 -13.444 -21.659 1.00 95.06 116 LEU A O 1
ATOM 974 N N . GLU A 1 117 ? 11.664 -11.266 -22.213 1.00 94.69 117 GLU A N 1
ATOM 975 C CA . GLU A 1 117 ? 10.211 -11.153 -22.079 1.00 94.69 117 GLU A CA 1
ATOM 976 C C . GLU A 1 117 ? 9.489 -12.168 -22.977 1.00 94.69 117 GLU A C 1
ATOM 978 O O . GLU A 1 117 ? 8.725 -13.001 -22.481 1.00 94.69 117 GLU A O 1
ATOM 983 N N . ASP A 1 118 ? 9.837 -12.218 -24.265 1.00 94.81 118 ASP A N 1
ATOM 984 C CA . ASP A 1 118 ? 9.295 -13.192 -25.217 1.00 94.81 118 ASP A CA 1
ATOM 985 C C . ASP A 1 118 ? 9.528 -14.642 -24.771 1.00 94.81 118 ASP A C 1
ATOM 987 O O . ASP A 1 118 ? 8.702 -15.536 -24.981 1.00 94.81 118 ASP A O 1
ATOM 991 N N . SER A 1 119 ? 10.693 -14.926 -24.184 1.00 94.94 119 SER A N 1
ATOM 992 C CA . SER A 1 119 ? 11.009 -16.249 -23.642 1.00 94.94 119 SER A CA 1
ATOM 993 C C . SER A 1 119 ? 10.118 -16.593 -22.446 1.00 94.94 119 SER A C 1
ATOM 995 O O . SER A 1 119 ? 9.546 -17.684 -22.398 1.00 94.94 119 SER A O 1
ATOM 997 N N . ILE A 1 120 ? 9.947 -15.659 -21.507 1.00 93.88 120 ILE A N 1
ATOM 998 C CA . ILE A 1 120 ? 9.093 -15.833 -20.327 1.00 93.88 120 ILE A CA 1
ATOM 999 C C . ILE A 1 120 ? 7.644 -16.078 -20.755 1.00 93.88 120 ILE A C 1
ATOM 1001 O O . ILE A 1 120 ? 7.049 -17.069 -20.330 1.00 93.88 120 ILE A O 1
ATOM 1005 N N . ILE A 1 121 ? 7.097 -15.242 -21.644 1.00 92.06 121 ILE A N 1
ATOM 1006 C CA . ILE A 1 121 ? 5.714 -15.358 -22.126 1.00 92.06 121 ILE A CA 1
ATOM 1007 C C . ILE A 1 121 ? 5.488 -16.711 -22.805 1.00 92.06 121 ILE A C 1
ATOM 1009 O O . ILE A 1 121 ? 4.522 -17.414 -22.492 1.00 92.06 121 ILE A O 1
ATOM 1013 N N . ARG A 1 122 ? 6.403 -17.129 -23.691 1.00 92.38 122 ARG A N 1
ATOM 1014 C CA . ARG A 1 122 ? 6.316 -18.445 -24.345 1.00 92.38 122 ARG A CA 1
ATOM 1015 C C . ARG A 1 122 ? 6.333 -19.586 -23.333 1.00 92.38 122 ARG A C 1
ATOM 1017 O O . ARG A 1 122 ? 5.514 -20.497 -23.437 1.00 92.38 122 ARG A O 1
ATOM 1024 N N . ASN A 1 123 ? 7.222 -19.538 -22.343 1.00 90.56 123 ASN A N 1
ATOM 1025 C CA . ASN A 1 123 ? 7.326 -20.585 -21.326 1.00 90.56 123 ASN A CA 1
ATOM 1026 C C . ASN A 1 123 ? 6.077 -20.659 -20.439 1.00 90.56 123 ASN A C 1
ATOM 1028 O O . ASN A 1 123 ? 5.605 -21.758 -20.143 1.00 90.56 123 ASN A O 1
ATOM 1032 N N . LEU A 1 124 ? 5.503 -19.512 -20.067 1.00 89.19 124 LEU A N 1
ATOM 1033 C CA . LEU A 1 124 ? 4.238 -19.456 -19.335 1.00 89.19 124 LEU A CA 1
ATOM 1034 C C . LEU A 1 124 ? 3.097 -20.060 -20.159 1.00 89.19 124 LEU A C 1
ATOM 1036 O O . LEU A 1 124 ? 2.362 -20.903 -19.649 1.00 89.19 124 LEU A O 1
ATOM 1040 N N . TYR A 1 125 ? 2.989 -19.711 -21.443 1.00 87.00 125 TYR A N 1
ATOM 1041 C CA . TYR A 1 125 ? 1.973 -20.278 -22.331 1.00 87.00 125 TYR A CA 1
ATOM 1042 C C . TYR A 1 125 ? 2.108 -21.802 -22.467 1.00 87.00 125 TYR A C 1
ATOM 1044 O O . TYR A 1 125 ? 1.123 -22.534 -22.355 1.00 87.00 125 TYR A O 1
ATOM 1052 N N . VAL A 1 126 ? 3.333 -22.306 -22.648 1.00 85.31 126 VAL A N 1
ATOM 1053 C CA . VAL A 1 126 ? 3.617 -23.748 -22.710 1.00 85.31 126 VAL A CA 1
ATOM 1054 C C . VAL A 1 126 ? 3.266 -24.448 -21.394 1.00 85.31 126 VAL A C 1
ATOM 1056 O O . VAL A 1 126 ? 2.671 -25.522 -21.420 1.00 85.31 126 VAL A O 1
ATOM 1059 N N . SER A 1 127 ? 3.593 -23.850 -20.247 1.00 82.62 127 SER A N 1
ATOM 1060 C CA . SER A 1 127 ? 3.253 -24.395 -18.925 1.00 82.62 127 SER A CA 1
ATOM 1061 C C . SER A 1 127 ? 1.734 -24.489 -18.722 1.00 82.62 127 SER A C 1
ATOM 1063 O O . SER A 1 127 ? 1.212 -25.539 -18.349 1.00 82.62 127 SER A O 1
ATOM 1065 N N . LEU A 1 128 ? 1.004 -23.424 -19.070 1.00 78.12 128 LEU A N 1
ATOM 1066 C CA . LEU A 1 128 ? -0.454 -23.359 -18.946 1.00 78.12 128 LEU A CA 1
ATOM 1067 C C . LEU A 1 128 ? -1.182 -24.319 -19.900 1.00 78.12 128 LEU A C 1
ATOM 1069 O O . LEU A 1 128 ? -2.257 -24.812 -19.569 1.00 78.12 128 LEU A O 1
ATOM 1073 N N . THR A 1 129 ? -0.603 -24.609 -21.068 1.00 79.19 129 THR A N 1
ATOM 1074 C CA . THR A 1 129 ? -1.198 -25.503 -22.081 1.00 79.19 129 THR A CA 1
ATOM 1075 C C . THR A 1 129 ? -0.811 -26.974 -21.916 1.00 79.19 129 THR A C 1
ATOM 1077 O O . THR A 1 129 ? -1.522 -27.842 -22.419 1.00 79.19 129 THR A O 1
ATOM 1080 N N . LYS A 1 130 ? 0.281 -27.277 -21.201 1.00 66.44 130 LYS A N 1
ATOM 1081 C CA . LYS A 1 130 ? 0.726 -28.650 -20.900 1.00 66.44 130 LYS A CA 1
ATOM 108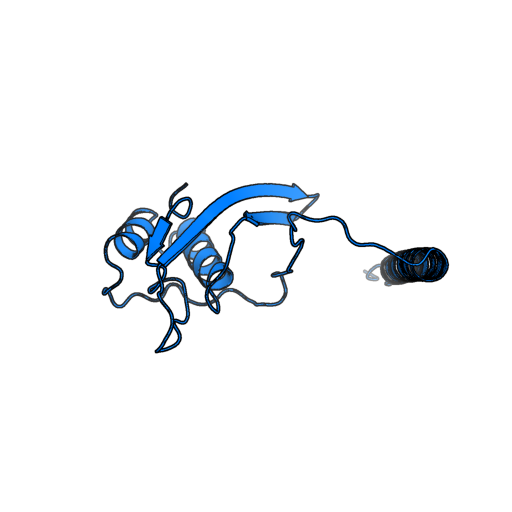2 C C . LYS A 1 130 ? 0.177 -29.220 -19.590 1.00 66.44 130 LYS A C 1
ATOM 1084 O O . LYS A 1 130 ? 0.398 -30.401 -19.330 1.00 66.44 130 LYS A O 1
ATOM 1089 N N . SER A 1 131 ? -0.528 -28.432 -18.774 1.00 47.50 131 SER A N 1
ATOM 1090 C CA . SER A 1 131 ? -1.199 -28.966 -17.585 1.00 47.50 131 SER A CA 1
ATOM 1091 C C . SER A 1 131 ? -2.273 -29.977 -18.021 1.00 47.50 131 SER A C 1
ATOM 1093 O O . SER A 1 131 ? -3.127 -29.626 -18.844 1.00 47.50 131 SER A O 1
ATOM 1095 N N . PRO A 1 132 ? -2.231 -31.241 -17.559 1.00 49.97 132 PRO A N 1
ATOM 1096 C CA . PRO A 1 132 ? -3.184 -32.243 -18.000 1.00 49.97 132 PRO A CA 1
ATOM 1097 C C . PRO A 1 132 ? -4.586 -31.796 -17.596 1.00 49.97 132 PRO A C 1
ATOM 1099 O O . PRO A 1 132 ? -4.848 -31.528 -16.423 1.00 49.97 132 PRO A O 1
ATOM 1102 N N . LYS A 1 133 ? -5.494 -31.733 -18.581 1.00 50.03 133 LYS A N 1
ATOM 1103 C CA . LYS A 1 133 ? -6.938 -31.776 -18.333 1.00 50.03 133 LYS A CA 1
ATOM 1104 C C . LYS A 1 133 ? -7.162 -32.860 -17.283 1.00 50.03 133 LYS A C 1
ATOM 1106 O O . LYS A 1 133 ? -6.784 -34.006 -17.529 1.00 50.03 133 LYS A O 1
ATOM 1111 N N . SER A 1 134 ? -7.704 -32.477 -16.129 1.00 42.53 134 SER A N 1
ATOM 1112 C CA . SER A 1 134 ? -8.146 -33.403 -15.094 1.00 42.53 134 SER A CA 1
ATOM 1113 C C . SER A 1 134 ? -8.933 -34.516 -15.775 1.00 42.53 134 SER A C 1
ATOM 1115 O O . SER A 1 134 ? -9.985 -34.263 -16.367 1.00 42.53 134 SER A O 1
ATOM 1117 N N . GLN A 1 135 ? -8.358 -35.716 -15.782 1.00 38.59 135 GLN A N 1
ATOM 1118 C CA . GLN A 1 135 ? -9.084 -36.919 -16.142 1.00 38.59 135 GLN A CA 1
ATOM 1119 C C . GLN A 1 135 ? -10.210 -37.056 -15.114 1.00 38.59 135 GLN A C 1
ATOM 1121 O O . GLN A 1 135 ? -9.963 -36.905 -13.916 1.00 38.59 135 GLN A O 1
ATOM 1126 N N . ASN A 1 136 ? -11.429 -37.206 -15.635 1.00 36.25 136 ASN A N 1
ATOM 1127 C CA . ASN A 1 136 ? -12.650 -37.504 -14.888 1.00 36.25 136 ASN A CA 1
ATOM 1128 C C . ASN A 1 136 ? -12.468 -38.682 -13.930 1.00 36.25 136 ASN A C 1
ATOM 1130 O O . ASN A 1 136 ? -11.747 -39.632 -14.314 1.00 36.25 136 ASN A O 1
#

Radius of gyration: 19.88 Å; Cα contacts (8 Å, |Δi|>4): 130; chains: 1; bounding box: 42×50×46 Å

Foldseek 3Di:
DLQAAWFQQLQQADDDPPDRSIFHFHDWDWDDDPPDTDIDTDGPDDHHLNVQQVVLQVVCCVVVVDPPVVVNVCRVCVVDPDGSDGHDPVVDDPDDDDDPDDDDDDPVVVVVVVVVVVVVVVVVVVVVVPPDDPDD

pLDDT: mean 92.01, std 11.53, range [36.25, 98.44]

Sequence (136 aa):
AAFTGEHDFSIFARVESFKDPVRSINNIVFTWERNFLVIDFYAQTFLWHQIRRIISAIIKEEKGKIEKKNIIEALENPNKKVDFGLAPAEPLILKDIVYDFEFEYDEKSLDRLNKLEDSIIRNLYVSLTKSPKSQN

Organism: NCBI:txid412755